Protein AF-A0A9P0Q8Q5-F1 (afdb_monomer_lite)

Foldseek 3Di:
DAEAEDQPDCCAPPLCRHVLNVLCPDPVHPNYDYHYHPVSVCVVCCVVVVVVVVVVVVVVVVVVVVVVVVVD

Organism: Acanthoscelides obtectus (NCBI:txid200917)

pLDDT: mean 89.35, std 7.33, range [54.44, 96.88]

Radius of gyration: 17.39 Å; chains: 1; bounding box: 32×34×40 Å

Structure (mmCIF, N/CA/C/O backbone):
data_AF-A0A9P0Q8Q5-F1
#
_entry.id   AF-A0A9P0Q8Q5-F1
#
loop_
_atom_site.group_PDB
_atom_site.id
_atom_site.type_symbol
_atom_site.label_atom_id
_atom_site.label_alt_id
_atom_site.label_comp_id
_atom_site.label_asym_id
_atom_site.label_entity_id
_atom_site.label_seq_id
_atom_site.pdbx_PDB_ins_code
_atom_site.Cartn_x
_atom_site.Cartn_y
_atom_site.Cartn_z
_atom_site.occupancy
_atom_site.B_iso_or_equiv
_atom_site.auth_seq_id
_atom_site.auth_comp_id
_atom_site.auth_asym_id
_atom_site.auth_atom_id
_atom_site.pdbx_PDB_model_num
ATOM 1 N N . MET A 1 1 ? 12.145 12.418 -7.948 1.00 76.06 1 MET A N 1
ATOM 2 C CA . MET A 1 1 ? 11.774 11.104 -7.380 1.00 76.06 1 MET A CA 1
ATOM 3 C C . MET A 1 1 ? 10.256 11.045 -7.327 1.00 76.06 1 MET A C 1
ATOM 5 O O . MET A 1 1 ? 9.670 12.007 -6.848 1.00 76.06 1 MET A O 1
ATOM 9 N N . VAL A 1 2 ? 9.635 9.996 -7.872 1.00 91.62 2 VAL A N 1
ATOM 10 C CA . VAL A 1 2 ? 8.169 9.843 -7.919 1.00 91.62 2 VAL A CA 1
ATOM 11 C C . VAL A 1 2 ? 7.776 8.676 -7.020 1.00 91.62 2 VAL A C 1
ATOM 13 O O . VAL A 1 2 ? 8.330 7.587 -7.153 1.00 91.62 2 VAL A O 1
ATOM 16 N N . GLY A 1 3 ? 6.861 8.919 -6.082 1.00 93.62 3 GLY A N 1
ATOM 17 C CA . GLY A 1 3 ? 6.293 7.890 -5.214 1.00 93.62 3 GLY A CA 1
ATOM 18 C C . GLY A 1 3 ? 4.886 7.519 -5.670 1.00 93.62 3 GLY A C 1
ATOM 19 O O . GLY A 1 3 ? 4.067 8.409 -5.891 1.00 93.62 3 GLY A O 1
ATOM 20 N N . LEU A 1 4 ? 4.604 6.223 -5.789 1.00 93.31 4 LEU A N 1
ATOM 21 C CA . LEU A 1 4 ? 3.270 5.692 -6.061 1.00 93.31 4 LEU A CA 1
ATOM 22 C C . LEU A 1 4 ? 2.809 4.864 -4.866 1.00 93.31 4 LEU A C 1
ATOM 24 O O . LEU A 1 4 ? 3.465 3.892 -4.502 1.00 93.31 4 LEU A O 1
ATOM 28 N N . THR A 1 5 ? 1.674 5.227 -4.276 1.00 93.62 5 THR A N 1
ATOM 29 C CA . THR A 1 5 ? 1.031 4.439 -3.219 1.00 93.62 5 THR A CA 1
ATOM 30 C C . THR A 1 5 ? -0.175 3.723 -3.815 1.00 93.62 5 THR A C 1
ATOM 32 O O . THR A 1 5 ? -1.112 4.384 -4.259 1.00 93.62 5 THR A O 1
ATOM 35 N N . THR A 1 6 ? -0.156 2.390 -3.847 1.00 91.88 6 THR A N 1
ATOM 36 C CA . THR A 1 6 ? -1.181 1.572 -4.518 1.00 91.88 6 THR A CA 1
ATOM 37 C C . THR A 1 6 ? -1.936 0.688 -3.533 1.00 91.88 6 THR A C 1
ATOM 39 O O . THR A 1 6 ? -1.378 0.229 -2.542 1.00 91.88 6 THR A O 1
ATOM 42 N N . ASP A 1 7 ? -3.211 0.423 -3.795 1.00 88.00 7 ASP A N 1
ATOM 43 C CA . ASP A 1 7 ? -4.077 -0.460 -2.998 1.00 88.00 7 ASP A CA 1
ATOM 44 C C . ASP A 1 7 ? -3.935 -1.954 -3.352 1.00 88.00 7 ASP A C 1
ATOM 46 O O . ASP A 1 7 ? -4.800 -2.753 -3.004 1.00 88.00 7 ASP A O 1
ATOM 50 N N . ASP A 1 8 ? -2.858 -2.318 -4.054 1.00 86.12 8 ASP A N 1
ATOM 51 C CA . ASP A 1 8 ? -2.556 -3.660 -4.570 1.00 86.12 8 ASP A CA 1
ATOM 52 C C . ASP A 1 8 ? -3.601 -4.267 -5.512 1.00 86.12 8 ASP A C 1
ATOM 54 O O . ASP A 1 8 ? -3.483 -5.431 -5.905 1.00 86.12 8 ASP A O 1
ATOM 58 N N . ALA A 1 9 ? -4.591 -3.488 -5.956 1.00 91.06 9 ALA A N 1
ATOM 59 C CA . ALA A 1 9 ? -5.520 -3.952 -6.969 1.00 91.06 9 ALA A CA 1
ATOM 60 C C . ALA A 1 9 ? -4.756 -4.306 -8.260 1.00 91.06 9 ALA A C 1
ATOM 62 O O . ALA A 1 9 ? -3.831 -3.579 -8.640 1.00 91.06 9 ALA A O 1
ATOM 63 N N . PRO A 1 10 ? -5.153 -5.361 -9.001 1.00 93.12 10 PRO A N 1
ATOM 64 C CA . PRO A 1 10 ? -4.494 -5.728 -10.256 1.00 93.12 10 PRO A CA 1
ATOM 65 C C . PRO A 1 10 ? -4.377 -4.557 -11.243 1.00 93.12 10 P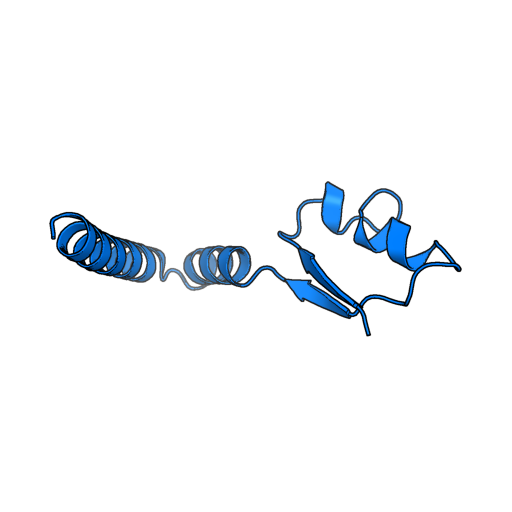RO A C 1
ATOM 67 O O . PRO A 1 10 ? -3.339 -4.371 -11.864 1.00 93.12 10 PRO A O 1
ATOM 70 N N . ALA A 1 11 ? -5.388 -3.686 -11.311 1.00 95.88 11 ALA A N 1
ATOM 71 C CA . ALA A 1 11 ? -5.352 -2.477 -12.139 1.00 95.88 11 ALA A CA 1
ATOM 72 C C . ALA A 1 11 ? -4.217 -1.491 -11.777 1.00 95.88 11 ALA A C 1
ATOM 74 O O . ALA A 1 11 ? -3.828 -0.665 -12.599 1.00 95.88 11 ALA A O 1
ATOM 75 N N . MET A 1 12 ? -3.669 -1.571 -10.564 1.00 95.62 12 MET A N 1
ATOM 76 C CA . MET A 1 12 ? -2.590 -0.711 -10.083 1.00 95.62 12 MET A CA 1
ATOM 77 C C . MET A 1 12 ? -1.224 -1.396 -10.166 1.00 95.62 12 MET A C 1
ATOM 79 O O . MET A 1 12 ? -0.263 -0.764 -10.601 1.00 95.62 12 MET A O 1
ATOM 83 N N . VAL A 1 13 ? -1.127 -2.670 -9.766 1.00 94.25 13 VAL A N 1
ATOM 84 C CA . VAL A 1 13 ? 0.167 -3.361 -9.573 1.00 94.25 13 VAL A CA 1
ATOM 85 C C . VAL A 1 13 ? 0.518 -4.392 -10.642 1.00 94.25 13 VAL A C 1
ATOM 87 O O . VAL A 1 13 ? 1.642 -4.899 -10.637 1.00 94.25 13 VAL A O 1
ATOM 90 N N . ASP A 1 14 ? -0.401 -4.710 -11.559 1.00 95.94 14 ASP A N 1
ATOM 91 C CA . ASP A 1 14 ? -0.113 -5.632 -12.657 1.00 95.94 14 ASP A CA 1
ATOM 92 C C . ASP A 1 14 ? 1.087 -5.140 -13.484 1.00 95.94 14 ASP A C 1
ATOM 94 O O . ASP A 1 14 ? 1.233 -3.952 -13.788 1.00 95.94 14 ASP A O 1
ATOM 98 N N . ARG A 1 15 ? 1.979 -6.076 -13.822 1.00 94.50 15 ARG A N 1
ATOM 99 C CA . ARG A 1 15 ? 3.255 -5.786 -14.489 1.00 94.50 15 ARG A CA 1
ATOM 100 C C . ARG A 1 15 ? 3.060 -5.211 -15.887 1.00 94.50 15 ARG A C 1
ATOM 102 O O . ARG A 1 15 ? 3.903 -4.443 -16.350 1.00 94.50 15 ARG A O 1
ATOM 109 N N . ASP A 1 16 ? 1.995 -5.616 -16.566 1.00 95.56 16 ASP A N 1
ATOM 110 C CA . ASP A 1 16 ? 1.802 -5.329 -17.976 1.00 95.56 16 ASP A CA 1
ATOM 111 C C . ASP A 1 16 ? 0.732 -4.284 -18.232 1.00 95.56 16 ASP A C 1
ATOM 113 O O . ASP A 1 16 ? 0.926 -3.432 -19.098 1.00 95.56 16 ASP A O 1
ATOM 117 N N . LYS A 1 17 ? -0.366 -4.349 -17.480 1.00 96.25 17 LYS A N 1
ATOM 118 C CA . LYS A 1 17 ? -1.553 -3.507 -17.648 1.00 96.25 17 LYS A CA 1
ATOM 119 C C . LYS A 1 17 ? -1.837 -2.618 -16.441 1.00 96.25 17 LYS A C 1
ATOM 121 O O . LYS A 1 17 ? -2.717 -1.766 -16.525 1.00 96.25 17 LYS A O 1
ATOM 126 N N . GLY A 1 18 ? -1.137 -2.823 -15.328 1.00 96.25 18 GLY A N 1
ATOM 127 C CA . GLY A 1 18 ? -1.319 -2.032 -14.119 1.00 96.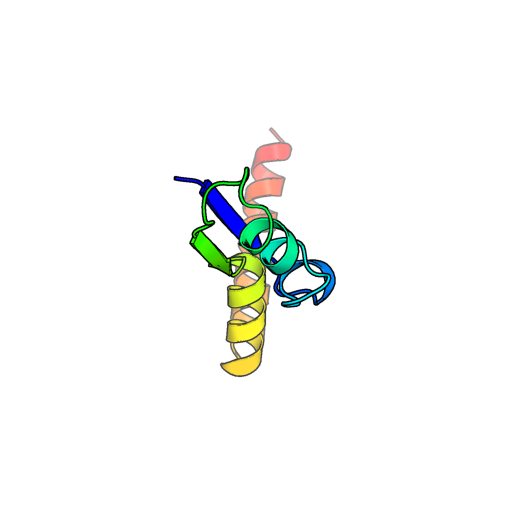25 18 GLY A CA 1
ATOM 128 C C . GLY A 1 18 ? -0.588 -0.697 -14.202 1.00 96.25 18 GLY A C 1
ATOM 129 O O . GLY A 1 18 ? 0.440 -0.602 -14.873 1.00 96.25 18 GLY A O 1
ATOM 130 N N . LEU A 1 19 ? -1.078 0.325 -13.494 1.00 95.44 19 LEU A N 1
ATOM 131 C CA . LEU A 1 19 ? -0.456 1.657 -13.453 1.00 95.44 19 LEU A CA 1
ATOM 132 C C . LEU A 1 19 ? 1.064 1.592 -13.222 1.00 95.44 19 LEU A C 1
ATOM 134 O O . LEU A 1 19 ? 1.826 2.194 -13.970 1.00 95.44 19 LEU A O 1
ATOM 138 N N . VAL A 1 20 ? 1.514 0.830 -12.219 1.00 95.50 20 VAL A N 1
ATOM 139 C CA . VAL A 1 20 ? 2.942 0.667 -11.899 1.00 95.50 20 VAL A CA 1
ATOM 140 C C . VAL A 1 20 ? 3.707 0.030 -13.059 1.00 95.50 20 VAL A C 1
ATOM 142 O O . VAL A 1 20 ? 4.823 0.451 -13.365 1.00 95.50 20 VAL A O 1
ATOM 145 N N . GLY A 1 21 ? 3.123 -0.983 -13.702 1.00 96.00 21 GLY A N 1
ATOM 146 C CA . GLY A 1 21 ? 3.697 -1.635 -14.875 1.00 96.00 21 GLY A CA 1
ATOM 147 C C . GLY A 1 21 ? 3.849 -0.677 -16.053 1.00 96.00 21 GLY A C 1
ATOM 148 O O . GLY A 1 21 ? 4.922 -0.599 -16.648 1.00 96.00 21 GLY A O 1
ATOM 149 N N . LEU A 1 22 ? 2.805 0.105 -16.337 1.00 96.88 22 LEU A N 1
ATOM 150 C CA . LEU A 1 22 ? 2.799 1.118 -17.392 1.00 96.88 22 LEU A CA 1
ATOM 151 C C . LEU A 1 22 ? 3.841 2.214 -17.119 1.00 96.88 22 LEU A C 1
ATOM 153 O O . LEU A 1 22 ? 4.667 2.490 -17.983 1.00 96.88 22 LEU A O 1
ATOM 157 N N . CYS A 1 23 ? 3.886 2.752 -15.898 1.00 96.06 23 CYS A N 1
ATOM 158 C CA . CYS A 1 23 ? 4.869 3.759 -15.488 1.00 96.06 23 CYS A CA 1
ATOM 159 C C . CYS A 1 23 ? 6.322 3.269 -15.578 1.00 96.06 23 CYS A C 1
ATOM 161 O O . CYS A 1 23 ? 7.216 4.065 -15.826 1.00 96.06 23 CYS A O 1
ATOM 163 N N . ARG A 1 24 ? 6.589 1.976 -15.355 1.00 95.25 24 ARG A N 1
ATOM 164 C CA . ARG A 1 24 ? 7.949 1.417 -15.471 1.00 95.25 24 ARG A CA 1
ATOM 165 C C . ARG A 1 24 ? 8.403 1.216 -16.914 1.00 95.25 24 ARG A C 1
ATOM 167 O O . ARG A 1 24 ? 9.608 1.213 -17.156 1.00 95.25 24 ARG A O 1
ATOM 174 N N . LYS A 1 25 ? 7.457 0.985 -17.828 1.00 96.38 25 LYS A N 1
ATOM 175 C CA . LYS A 1 25 ? 7.707 0.761 -19.261 1.00 96.38 25 LYS A CA 1
ATOM 176 C C . LYS A 1 25 ? 7.803 2.058 -20.060 1.00 96.38 25 LYS A C 1
ATOM 178 O O . LYS A 1 25 ? 8.348 2.044 -21.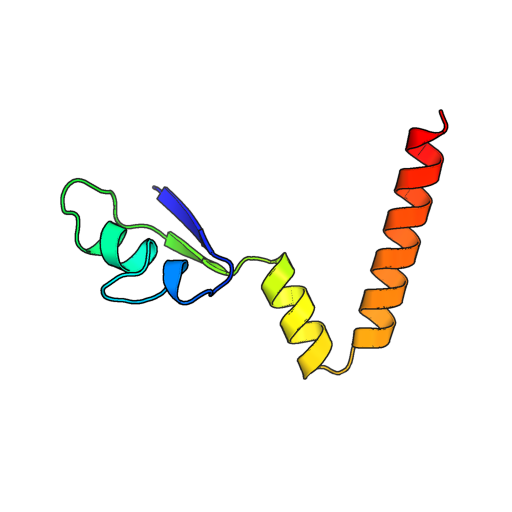156 1.00 96.38 25 LYS A O 1
ATOM 183 N N . ASP A 1 26 ? 7.252 3.145 -19.536 1.00 96.00 26 ASP A N 1
ATOM 184 C CA . ASP A 1 26 ? 7.337 4.465 -20.143 1.00 96.00 26 ASP A CA 1
ATOM 185 C C . ASP A 1 26 ? 8.704 5.100 -19.849 1.00 96.00 26 ASP A C 1
ATOM 187 O O . ASP A 1 26 ? 8.995 5.488 -18.720 1.00 96.00 26 ASP A O 1
ATOM 191 N N . GLU A 1 27 ? 9.549 5.217 -20.875 1.00 95.31 27 GLU A N 1
ATOM 192 C CA . GLU A 1 27 ? 10.886 5.817 -20.767 1.00 95.31 27 GLU A CA 1
ATOM 193 C C . GLU A 1 27 ? 10.853 7.315 -20.426 1.00 95.31 27 GLU A C 1
ATOM 195 O O . GLU A 1 27 ? 11.831 7.853 -19.905 1.00 95.31 27 GLU A O 1
ATOM 200 N N . SER A 1 28 ? 9.734 7.997 -20.692 1.00 96.25 28 SER A N 1
ATOM 201 C CA . SER A 1 28 ? 9.546 9.406 -20.332 1.00 96.25 28 SER A CA 1
ATOM 202 C C . SER A 1 28 ? 9.157 9.590 -18.863 1.00 96.25 28 SER A C 1
ATOM 204 O O . SER A 1 28 ? 9.283 10.689 -18.312 1.00 96.25 28 SER A O 1
ATOM 206 N N . PHE A 1 29 ? 8.715 8.514 -18.208 1.00 94.25 29 PHE A N 1
ATOM 207 C CA . PHE A 1 29 ? 8.273 8.539 -16.827 1.00 94.25 29 PHE A CA 1
ATOM 208 C C . PHE A 1 29 ? 9.423 8.183 -15.866 1.00 94.25 29 PHE A C 1
ATOM 210 O O . PHE A 1 29 ? 10.098 7.164 -16.033 1.00 94.25 29 PHE A O 1
ATOM 217 N N . PRO A 1 30 ? 9.665 8.977 -14.804 1.00 94.94 30 PRO A N 1
ATOM 218 C CA . PRO A 1 30 ? 10.681 8.638 -13.815 1.00 94.94 30 PRO A CA 1
ATOM 219 C C . PRO A 1 30 ? 10.353 7.319 -13.115 1.00 94.94 30 PRO A C 1
ATOM 221 O O . PRO A 1 30 ? 9.235 7.135 -12.642 1.00 94.94 30 PRO A O 1
ATOM 224 N N . GLN A 1 31 ? 11.349 6.445 -12.954 1.00 94.44 31 GLN A N 1
ATOM 225 C CA . GLN A 1 31 ? 11.163 5.156 -12.283 1.00 94.44 31 GLN A CA 1
ATOM 226 C C . GLN A 1 31 ? 10.517 5.336 -10.891 1.00 94.44 31 GLN A C 1
ATOM 228 O O . GLN A 1 31 ? 11.116 5.980 -10.017 1.00 94.44 31 GLN A O 1
ATOM 233 N N . PRO A 1 32 ? 9.295 4.810 -10.672 1.00 93.69 32 PRO A N 1
ATOM 234 C CA . PRO A 1 32 ? 8.555 5.081 -9.452 1.00 93.69 32 PRO A CA 1
ATOM 235 C C . PRO A 1 32 ? 9.013 4.194 -8.296 1.00 93.69 32 PRO A C 1
ATOM 237 O O . PRO A 1 32 ? 9.169 2.976 -8.434 1.00 93.69 32 PRO A O 1
ATOM 240 N N . VAL A 1 33 ? 9.110 4.791 -7.109 1.00 95.19 33 VAL A N 1
ATOM 241 C CA . VAL A 1 33 ? 9.162 4.040 -5.851 1.00 95.19 33 VAL A CA 1
ATOM 242 C C . VAL A 1 33 ? 7.731 3.679 -5.471 1.00 95.19 33 VAL A C 1
ATOM 244 O O . VAL A 1 33 ? 6.887 4.558 -5.313 1.00 95.19 33 VAL A O 1
ATOM 247 N N . CYS A 1 34 ? 7.446 2.384 -5.371 1.00 92.69 34 CYS A N 1
ATOM 248 C CA . CYS A 1 34 ? 6.096 1.882 -5.129 1.00 92.69 34 CYS A CA 1
ATOM 249 C C . CYS A 1 34 ? 5.931 1.492 -3.658 1.00 92.69 34 CYS A C 1
ATOM 251 O O . CYS A 1 34 ? 6.755 0.754 -3.119 1.00 92.69 34 CYS A O 1
ATOM 253 N N . TYR A 1 35 ? 4.856 1.963 -3.037 1.00 90.50 35 TYR A N 1
ATOM 254 C CA . TYR A 1 35 ? 4.477 1.676 -1.661 1.00 90.50 35 TYR A CA 1
ATOM 255 C C . TYR A 1 35 ? 3.093 1.034 -1.630 1.00 90.50 35 TYR A C 1
ATOM 257 O O . TYR A 1 35 ? 2.198 1.411 -2.389 1.00 90.50 35 TYR A O 1
ATOM 265 N N . HIS A 1 36 ? 2.890 0.117 -0.693 1.00 86.12 36 HIS A N 1
ATOM 266 C CA . HIS A 1 36 ? 1.557 -0.382 -0.383 1.00 86.12 36 HIS A CA 1
ATOM 267 C C . HIS A 1 36 ? 0.761 0.697 0.353 1.00 86.12 36 HIS A C 1
ATOM 269 O O . HIS A 1 36 ? 1.284 1.390 1.231 1.00 86.12 36 HIS A O 1
ATOM 275 N N . CYS A 1 37 ? -0.522 0.832 0.028 1.00 88.19 37 CYS A N 1
ATOM 276 C CA . CYS A 1 37 ? -1.423 1.696 0.770 1.00 88.19 37 CYS A CA 1
ATOM 277 C C . CYS A 1 37 ? -1.480 1.230 2.227 1.00 88.19 37 CYS A C 1
ATOM 279 O O . CYS A 1 37 ? -1.940 0.125 2.523 1.00 88.19 37 CYS A O 1
ATOM 281 N N . ILE A 1 38 ? -1.038 2.090 3.150 1.00 84.31 38 ILE A N 1
ATOM 282 C CA . ILE A 1 38 ? -0.975 1.770 4.581 1.00 84.31 38 ILE A CA 1
ATOM 283 C C . ILE A 1 38 ? -2.340 1.347 5.135 1.00 84.31 38 ILE A C 1
ATOM 285 O O . ILE A 1 38 ? -2.405 0.476 5.994 1.00 84.31 38 ILE A O 1
ATOM 289 N N . ILE A 1 39 ? -3.432 1.896 4.597 1.00 82.69 39 ILE A N 1
ATOM 290 C CA . ILE A 1 39 ? -4.803 1.557 4.997 1.00 82.69 39 ILE A CA 1
ATOM 291 C C . ILE A 1 39 ? -5.144 0.121 4.585 1.00 82.69 39 ILE A C 1
ATOM 293 O O . ILE A 1 39 ? -5.672 -0.646 5.391 1.00 82.69 39 ILE A O 1
ATOM 297 N N . HIS A 1 40 ? -4.807 -0.263 3.350 1.00 80.00 40 HIS A N 1
ATOM 298 C CA . HIS A 1 40 ? -5.001 -1.630 2.872 1.00 80.00 40 HIS A CA 1
ATOM 299 C C . HIS A 1 40 ? -4.154 -2.611 3.692 1.00 80.00 40 HIS A C 1
ATOM 301 O O . HIS A 1 40 ? -4.662 -3.617 4.181 1.00 80.00 40 HIS A O 1
ATOM 307 N N . HIS A 1 41 ? -2.882 -2.277 3.920 1.00 79.62 41 HIS A N 1
ATOM 308 C CA . HIS A 1 41 ? -1.965 -3.115 4.686 1.00 79.62 41 HIS A CA 1
ATOM 309 C C . HIS A 1 41 ? -2.420 -3.285 6.143 1.00 79.62 41 HIS A C 1
ATOM 311 O O . HIS A 1 41 ? -2.413 -4.392 6.666 1.00 79.62 41 HIS A O 1
ATOM 317 N N . GLN A 1 42 ? -2.897 -2.220 6.793 1.00 80.62 42 GLN A N 1
ATOM 318 C CA . GLN A 1 42 ? -3.466 -2.290 8.141 1.00 80.62 42 GLN A CA 1
ATOM 319 C C . GLN A 1 42 ? -4.707 -3.186 8.203 1.00 80.62 42 GLN A C 1
ATOM 321 O O . GLN A 1 42 ? -4.850 -3.962 9.149 1.00 80.62 42 GLN A O 1
ATOM 326 N N . ALA A 1 43 ? -5.592 -3.116 7.204 1.00 81.75 43 ALA A N 1
ATOM 327 C CA . ALA A 1 43 ? -6.756 -3.995 7.124 1.00 81.75 43 ALA A CA 1
ATOM 328 C C . ALA A 1 43 ? -6.345 -5.464 6.923 1.00 81.75 43 ALA A C 1
ATOM 330 O O . ALA A 1 43 ? -6.839 -6.347 7.628 1.00 81.75 43 ALA A O 1
ATOM 331 N N . LEU A 1 44 ? -5.397 -5.720 6.018 1.00 81.75 44 LEU A N 1
ATOM 332 C CA . LEU A 1 44 ? -4.892 -7.058 5.720 1.00 81.75 44 LEU A CA 1
ATOM 333 C C . LEU A 1 44 ? -4.141 -7.666 6.914 1.00 81.75 44 LEU A C 1
ATOM 335 O O . LEU A 1 44 ? -4.422 -8.798 7.305 1.00 81.75 44 LEU A O 1
ATOM 339 N N . CYS A 1 45 ? -3.249 -6.906 7.554 1.00 82.44 45 CYS A N 1
ATOM 340 C CA . CYS A 1 45 ? -2.568 -7.312 8.782 1.00 82.44 45 CYS A CA 1
ATOM 341 C C . CYS A 1 45 ? -3.556 -7.531 9.926 1.00 82.44 45 CYS A C 1
ATOM 343 O O . CYS A 1 45 ? -3.436 -8.516 10.647 1.00 82.44 45 CYS A O 1
ATOM 345 N N . GLY A 1 46 ? -4.557 -6.661 10.084 1.00 81.44 46 GLY A N 1
ATOM 346 C CA . GLY A 1 46 ? -5.616 -6.834 11.078 1.00 81.44 46 GLY A CA 1
ATOM 347 C C . GLY A 1 46 ? -6.392 -8.137 10.880 1.00 81.44 46 GLY A C 1
ATOM 348 O O . GLY A 1 46 ? -6.693 -8.830 11.854 1.00 81.44 46 GLY A O 1
ATOM 349 N N . HIS A 1 47 ? -6.643 -8.516 9.626 1.00 80.19 47 HIS A N 1
ATOM 350 C CA . HIS A 1 47 ? -7.260 -9.793 9.295 1.00 80.19 47 HIS A CA 1
ATOM 351 C C . HIS A 1 47 ? -6.335 -10.977 9.595 1.00 80.19 47 HIS A C 1
ATOM 353 O O . HIS A 1 47 ? -6.718 -11.883 10.336 1.00 80.19 47 HIS A O 1
ATOM 359 N N . PHE A 1 48 ? -5.112 -10.945 9.066 1.00 85.69 48 PHE A N 1
ATOM 360 C CA . PHE A 1 48 ? -4.146 -12.038 9.163 1.00 85.69 48 PHE A CA 1
ATOM 361 C C . PHE A 1 48 ? -3.693 -12.304 10.605 1.00 85.69 48 PHE A C 1
ATOM 363 O O . PHE A 1 48 ? -3.696 -13.442 11.068 1.00 85.69 48 PHE A O 1
ATOM 370 N N . LEU A 1 49 ? -3.382 -11.243 11.353 1.00 87.31 49 LEU A N 1
ATOM 371 C CA . LEU A 1 49 ? -2.990 -11.306 12.765 1.00 87.31 49 LEU A CA 1
ATOM 372 C C . LEU A 1 49 ? -4.194 -11.481 13.708 1.00 87.31 49 LEU A C 1
ATOM 374 O O . LEU A 1 49 ? -4.022 -11.495 14.924 1.00 87.31 49 LEU A O 1
ATOM 378 N N . LYS A 1 50 ? -5.417 -11.609 13.167 1.00 84.56 50 LYS A N 1
ATOM 379 C CA . LYS A 1 50 ? -6.680 -11.740 13.916 1.00 84.56 50 LYS A CA 1
ATOM 380 C C . LYS A 1 50 ? -6.967 -10.573 14.877 1.00 84.56 50 LYS A C 1
ATOM 382 O O . LYS A 1 50 ? -7.711 -10.731 15.840 1.00 84.56 50 LYS A O 1
ATOM 387 N N . LEU A 1 51 ? -6.459 -9.378 14.576 1.00 86.06 51 LEU A N 1
ATOM 388 C CA . LEU A 1 51 ? -6.682 -8.133 15.327 1.00 86.06 51 LEU A CA 1
ATOM 389 C C . LEU A 1 51 ? -7.930 -7.364 14.858 1.00 86.06 51 LEU A C 1
ATOM 391 O O . LEU A 1 51 ? -8.096 -6.182 15.159 1.00 86.06 51 LEU A O 1
ATOM 395 N N . ASN A 1 52 ? -8.829 -8.011 14.112 1.00 83.12 52 ASN A N 1
ATOM 396 C CA . ASN A 1 52 ? -10.055 -7.403 13.585 1.00 83.12 52 ASN A CA 1
ATOM 397 C C . ASN A 1 52 ? -10.904 -6.721 14.672 1.00 83.12 52 ASN A C 1
ATOM 399 O O . ASN A 1 52 ? -11.511 -5.679 14.431 1.00 83.12 52 ASN A O 1
ATOM 403 N N . ASN A 1 53 ? -10.956 -7.302 15.873 1.00 87.19 53 ASN A N 1
ATOM 404 C CA . ASN A 1 53 ? -11.638 -6.723 17.032 1.00 87.19 53 ASN A CA 1
ATOM 405 C C . ASN A 1 53 ? -10.991 -5.400 17.482 1.00 87.19 53 ASN A C 1
ATOM 407 O O . ASN A 1 53 ? -11.709 -4.436 17.745 1.00 87.19 53 ASN A O 1
ATOM 411 N N . ILE A 1 54 ? -9.658 -5.332 17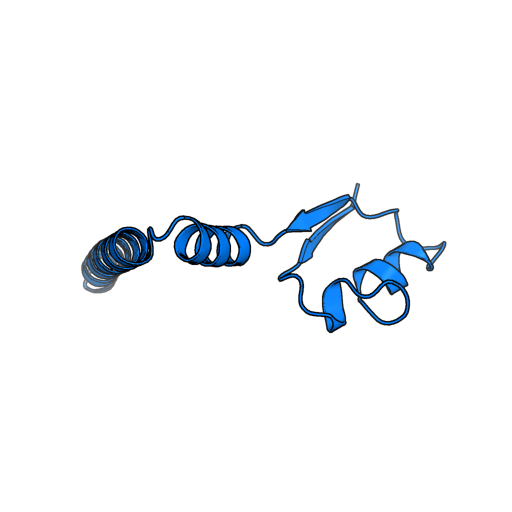.508 1.00 86.38 54 ILE A N 1
ATOM 412 C CA . ILE A 1 54 ? -8.902 -4.122 17.850 1.00 86.38 54 ILE A CA 1
ATOM 413 C C . ILE A 1 54 ? -9.099 -3.056 16.772 1.00 86.38 54 ILE A C 1
ATOM 415 O O . ILE A 1 54 ? -9.435 -1.922 17.100 1.00 86.38 54 ILE A O 1
ATOM 419 N N . MET A 1 55 ? -8.989 -3.413 15.489 1.00 85.94 55 MET A N 1
ATOM 420 C CA . MET A 1 55 ? -9.194 -2.459 14.391 1.00 85.94 55 MET A CA 1
ATOM 421 C C . MET A 1 55 ? -10.608 -1.864 14.405 1.00 85.94 55 MET A C 1
ATOM 423 O O . MET A 1 55 ? -10.766 -0.654 14.247 1.00 85.94 55 MET A O 1
ATOM 427 N N . LYS A 1 56 ? -11.640 -2.674 14.686 1.00 85.94 56 LYS A N 1
ATOM 428 C CA . LYS A 1 56 ? -13.015 -2.178 14.878 1.00 85.94 56 LYS A CA 1
ATOM 429 C C . LYS A 1 56 ? -13.118 -1.188 16.040 1.00 85.94 56 LYS A C 1
ATOM 431 O O . LYS A 1 56 ? -13.807 -0.176 15.911 1.00 85.94 56 LYS A O 1
ATOM 436 N N . LEU A 1 57 ? -12.445 -1.462 17.159 1.00 91.44 57 LEU A N 1
ATOM 437 C CA . LEU A 1 57 ? -12.421 -0.558 18.308 1.00 91.44 57 LEU A CA 1
ATOM 438 C C . LEU A 1 57 ? -11.736 0.770 17.961 1.00 91.44 57 LEU A C 1
ATOM 440 O O . LEU A 1 57 ? -12.303 1.826 18.230 1.00 91.44 57 LEU A O 1
ATOM 444 N N . VAL A 1 58 ? -10.569 0.722 17.313 1.00 87.81 58 VAL A N 1
ATOM 445 C CA . VAL A 1 58 ? -9.826 1.915 16.876 1.00 87.81 58 VAL A CA 1
ATOM 446 C C . VAL A 1 58 ? -10.682 2.773 15.945 1.00 87.81 58 VAL A C 1
ATOM 448 O O . VAL A 1 58 ? -10.851 3.965 16.199 1.00 87.81 58 VAL A O 1
ATOM 451 N N . VAL A 1 59 ? -11.304 2.171 14.925 1.00 88.00 59 VAL A N 1
ATOM 452 C CA . VAL A 1 59 ? -12.202 2.884 14.000 1.00 88.00 59 VAL A CA 1
ATOM 453 C C . VAL A 1 59 ? -13.369 3.534 14.750 1.00 88.00 59 VAL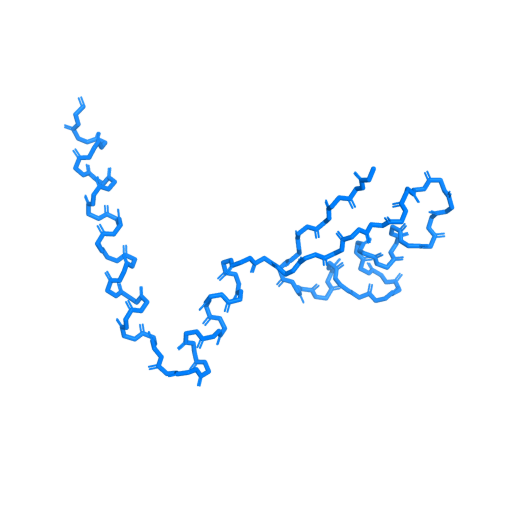 A C 1
ATOM 455 O O .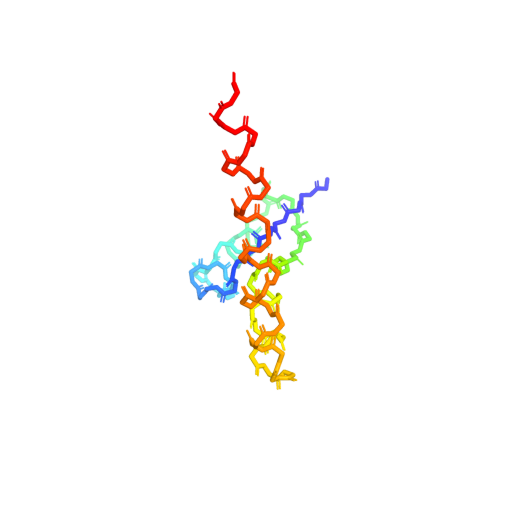 VAL A 1 59 ? -13.696 4.693 14.494 1.00 88.00 59 VAL A O 1
ATOM 458 N N . LYS A 1 60 ? -13.975 2.832 15.718 1.00 93.81 60 LYS A N 1
ATOM 459 C CA . LYS A 1 60 ? -15.071 3.375 16.534 1.00 93.81 60 LYS A CA 1
ATOM 460 C C . LYS A 1 60 ? -14.631 4.592 17.356 1.00 93.81 60 LYS A C 1
ATOM 462 O O . LYS A 1 60 ? -15.361 5.579 17.402 1.00 93.81 60 LYS A O 1
ATOM 467 N N . VAL A 1 61 ? -13.454 4.534 17.981 1.00 94.94 61 VAL A N 1
ATOM 468 C CA . VAL A 1 61 ? -12.899 5.643 18.777 1.00 94.94 61 VAL A CA 1
ATOM 469 C C . VAL A 1 61 ? -12.600 6.852 17.893 1.00 94.94 61 VAL A C 1
ATOM 471 O O . VAL A 1 61 ? -13.047 7.954 18.202 1.00 94.94 61 VAL A O 1
ATOM 474 N N . VAL A 1 62 ? -11.919 6.650 16.762 1.00 90.50 62 VAL A N 1
ATOM 475 C CA . VAL A 1 62 ? -11.598 7.730 15.814 1.00 90.50 62 VAL A CA 1
ATOM 476 C C . VAL A 1 62 ? -12.870 8.395 15.286 1.00 90.50 62 VAL A C 1
ATOM 478 O O . VAL A 1 62 ? -12.953 9.621 15.243 1.00 90.50 62 VAL A O 1
ATOM 481 N N . ASN A 1 63 ? -13.891 7.608 14.935 1.00 92.06 63 ASN A N 1
ATOM 482 C CA . ASN A 1 63 ? -15.165 8.149 14.465 1.00 92.06 63 ASN A CA 1
ATOM 483 C C . ASN A 1 63 ? -15.893 8.957 15.544 1.00 92.06 63 ASN A C 1
ATOM 485 O O . ASN A 1 63 ? -16.465 9.996 15.224 1.00 92.06 63 ASN A O 1
ATOM 489 N N . LYS A 1 64 ? -15.836 8.526 16.813 1.00 95.00 64 LYS A N 1
ATOM 490 C CA . LYS A 1 64 ? -16.401 9.288 17.934 1.00 95.00 64 LYS A CA 1
ATOM 491 C C . LYS A 1 64 ? -15.713 10.650 18.084 1.00 95.00 64 LYS A C 1
ATOM 493 O O . LYS A 1 64 ? -16.403 11.661 18.104 1.00 95.00 64 LYS A O 1
ATOM 498 N N . ILE A 1 65 ? -14.378 10.679 18.092 1.00 94.75 65 ILE A N 1
ATOM 499 C CA . ILE A 1 65 ? -13.597 11.926 18.180 1.00 94.75 65 ILE A CA 1
ATOM 500 C C . ILE A 1 65 ? -13.950 12.868 17.020 1.00 94.75 65 ILE A C 1
ATOM 502 O O . ILE A 1 65 ? -14.186 14.055 17.227 1.00 94.75 65 ILE A O 1
ATOM 506 N N . ARG A 1 66 ? -14.027 12.348 15.789 1.00 92.56 66 ARG A N 1
ATOM 507 C CA . ARG A 1 66 ? -14.392 13.152 14.611 1.00 92.56 66 ARG A CA 1
ATOM 508 C C . ARG A 1 66 ? -15.805 13.721 14.706 1.00 92.56 66 ARG A C 1
ATOM 510 O O . ARG A 1 66 ? -15.999 14.882 14.366 1.00 92.56 66 ARG A O 1
ATOM 517 N N . ALA A 1 67 ? -16.774 12.923 15.153 1.00 93.69 67 ALA A N 1
ATOM 518 C CA . ALA A 1 67 ? -18.151 13.375 15.320 1.00 93.69 67 ALA A CA 1
ATOM 519 C C . ALA A 1 67 ? -18.255 14.497 16.365 1.00 93.69 67 ALA A C 1
ATOM 521 O O . ALA A 1 67 ? -18.912 15.499 16.109 1.00 93.69 67 ALA A O 1
ATOM 522 N N . GLU A 1 68 ? -17.556 14.369 17.495 1.00 92.06 68 GLU A N 1
ATOM 523 C CA . GLU A 1 68 ? -17.521 15.396 18.547 1.00 92.06 68 GLU A CA 1
ATOM 524 C C . GLU A 1 68 ? -16.898 16.716 18.065 1.00 92.06 68 GLU A C 1
ATOM 526 O O . GLU A 1 68 ? -17.328 17.788 18.484 1.00 92.06 68 GLU A O 1
ATOM 531 N N . MET A 1 69 ? -15.913 16.654 17.165 1.00 84.88 69 MET A N 1
ATOM 532 C CA . MET A 1 69 ? -15.297 17.847 16.571 1.00 84.88 69 MET A CA 1
ATOM 533 C C . MET A 1 69 ? -16.164 18.497 15.484 1.00 84.88 69 MET A C 1
ATOM 535 O O . MET A 1 69 ? -16.109 19.708 15.330 1.00 84.88 69 MET A O 1
ATOM 539 N N . LEU A 1 70 ? -16.950 17.715 14.735 1.00 80.38 70 LEU A N 1
ATOM 540 C CA . LEU A 1 70 ? -17.864 18.219 13.696 1.00 80.38 70 LEU A CA 1
ATOM 541 C C . LEU A 1 70 ? -19.169 18.803 14.260 1.00 80.38 70 LEU A C 1
ATOM 543 O O . LEU A 1 70 ? -19.895 19.475 13.537 1.00 80.38 70 LEU A O 1
ATOM 547 N N . GLN A 1 71 ? -19.495 18.512 15.521 1.00 68.12 71 GLN A N 1
ATOM 548 C CA . GLN A 1 71 ? -20.646 19.079 16.232 1.00 68.12 71 GLN A CA 1
ATOM 549 C C . GLN A 1 71 ? -20.328 20.411 16.942 1.00 68.12 71 GLN A C 1
ATOM 551 O O . GLN A 1 71 ? -21.141 20.885 17.736 1.00 68.12 71 GLN A O 1
ATOM 556 N N . ARG A 1 72 ? -19.158 21.000 16.675 1.00 54.44 72 ARG A N 1
ATOM 557 C CA . ARG A 1 72 ? -18.740 22.338 17.116 1.00 54.44 72 ARG A CA 1
ATOM 558 C C . ARG A 1 72 ? -18.643 23.268 15.917 1.00 54.44 72 ARG A C 1
ATOM 560 O O . ARG A 1 72 ? -18.934 24.464 16.116 1.00 54.44 72 ARG A O 1
#

Secondary structure (DSSP, 8-state):
-EEEEE---HHHH-TTTSHHHHHHH-TTSPPEEEEE-HHHHHHHHHHHTT-HHHHHHHHHHHHHHHHHHHT-

Sequence (72 aa):
MVGLTTDDAPAMVDRDKGLVGLCRKDESFPQPVCYHCIIHHQALCGHFLKLNNIMKLVVKVVNKIRAEMLQR